Protein AF-A0A7S3PWT3-F1 (afdb_monomer_lite)

Secondary structure (DSSP, 8-state):
-HHHHHHHHHHHHHHHHHHHH-HHHHTTTHHHHHHHHHHHHSTTGGGGGGTTHHHHHHHHHHHHHHHHHHHHHHHHHHHHH-GGGGSSHHHHHHHHHHHHHHHHHHHHHHHHHHHHHHHHHHHHTTSSS---HHHHHHHHHH--

Structure (mmCIF, N/CA/C/O backbone):
data_AF-A0A7S3PWT3-F1
#
_entry.id   AF-A0A7S3PWT3-F1
#
loop_
_atom_site.group_PDB
_atom_site.id
_atom_site.type_symbol
_atom_site.label_atom_id
_atom_site.label_alt_id
_atom_site.label_comp_id
_atom_site.label_asym_id
_atom_site.label_entity_id
_atom_site.label_seq_id
_atom_site.pdbx_PDB_ins_code
_atom_site.Cartn_x
_atom_site.Cartn_y
_atom_site.Cartn_z
_atom_site.occupancy
_atom_site.B_iso_or_equiv
_atom_site.auth_seq_id
_atom_site.auth_comp_id
_atom_site.auth_asym_id
_atom_site.auth_atom_id
_atom_site.pdbx_PDB_model_num
ATOM 1 N N . ALA A 1 1 ? 8.774 -1.397 5.593 1.00 73.62 1 ALA A N 1
ATOM 2 C CA . ALA A 1 1 ? 8.118 -0.093 5.834 1.00 73.62 1 ALA A CA 1
ATOM 3 C C . ALA A 1 1 ? 6.602 -0.230 5.978 1.00 73.62 1 ALA A C 1
ATOM 5 O O . ALA A 1 1 ? 6.100 0.054 7.055 1.00 73.62 1 ALA A O 1
ATOM 6 N N . ALA A 1 2 ? 5.885 -0.720 4.957 1.00 77.81 2 ALA A N 1
ATOM 7 C CA . ALA A 1 2 ? 4.418 -0.768 4.970 1.00 77.81 2 ALA A CA 1
ATOM 8 C C . ALA A 1 2 ? 3.822 -1.536 6.169 1.00 77.81 2 ALA A C 1
ATOM 10 O O . ALA A 1 2 ? 2.919 -1.029 6.813 1.00 77.81 2 ALA A O 1
ATOM 11 N N . ILE A 1 3 ? 4.409 -2.676 6.549 1.00 79.00 3 ILE A N 1
ATOM 12 C CA . ILE A 1 3 ? 3.982 -3.471 7.719 1.00 79.00 3 ILE A CA 1
ATOM 13 C C . ILE A 1 3 ? 4.091 -2.680 9.032 1.00 79.00 3 ILE A C 1
ATOM 15 O O . ILE A 1 3 ? 3.188 -2.727 9.857 1.00 79.00 3 ILE A O 1
ATOM 19 N N . ILE A 1 4 ? 5.175 -1.921 9.218 1.00 83.62 4 ILE A N 1
ATOM 20 C CA . ILE A 1 4 ? 5.386 -1.101 10.422 1.00 83.62 4 ILE A CA 1
ATOM 21 C C . ILE A 1 4 ? 4.365 0.043 10.455 1.00 83.62 4 ILE A C 1
ATOM 23 O O . ILE A 1 4 ? 3.772 0.313 11.495 1.00 83.62 4 ILE A O 1
ATOM 27 N N . ALA A 1 5 ? 4.103 0.666 9.303 1.00 84.69 5 ALA A N 1
ATOM 28 C CA . ALA A 1 5 ? 3.068 1.687 9.177 1.00 84.69 5 ALA A CA 1
ATOM 29 C C . ALA A 1 5 ? 1.663 1.124 9.455 1.00 84.69 5 ALA A C 1
ATOM 31 O O . ALA A 1 5 ? 0.859 1.805 10.087 1.00 84.69 5 ALA A O 1
ATOM 32 N N . SER A 1 6 ? 1.381 -0.127 9.069 1.00 80.69 6 SER A N 1
ATOM 33 C CA . SER A 1 6 ? 0.103 -0.787 9.354 1.00 80.69 6 SER A CA 1
ATOM 34 C C . SER A 1 6 ? -0.193 -0.866 10.853 1.00 80.69 6 SER A C 1
ATOM 36 O O . SER A 1 6 ? -1.350 -0.709 11.225 1.00 80.69 6 SER A O 1
ATOM 38 N N . PHE A 1 7 ? 0.807 -1.016 11.731 1.00 82.81 7 PHE A N 1
ATOM 39 C CA . PHE A 1 7 ? 0.576 -0.998 13.184 1.00 82.81 7 PHE A CA 1
ATOM 40 C C . PHE A 1 7 ? 0.031 0.348 13.680 1.00 82.81 7 PHE A C 1
ATOM 42 O O . PHE A 1 7 ? -0.908 0.362 14.467 1.00 82.81 7 PHE A O 1
ATOM 49 N N . GLY A 1 8 ? 0.565 1.473 13.197 1.00 85.31 8 GLY A N 1
ATOM 50 C CA . GLY A 1 8 ? 0.055 2.803 13.557 1.00 85.31 8 GLY A CA 1
ATOM 51 C C . GLY A 1 8 ? -1.238 3.179 12.828 1.00 85.31 8 GLY A C 1
ATOM 52 O O . GLY A 1 8 ? -2.067 3.908 13.363 1.00 85.31 8 GLY A O 1
ATOM 53 N N . LEU A 1 9 ? -1.433 2.658 11.616 1.00 83.81 9 LEU A N 1
ATOM 54 C CA . LEU A 1 9 ? -2.591 2.967 10.781 1.00 83.81 9 LEU A CA 1
ATOM 55 C C . LEU A 1 9 ? -3.846 2.187 11.197 1.00 83.81 9 LEU A C 1
ATOM 57 O O . LEU A 1 9 ? -4.940 2.732 11.117 1.00 83.81 9 LEU A O 1
ATOM 61 N N . THR A 1 10 ? -3.706 0.943 11.670 1.00 84.19 10 THR A N 1
ATOM 62 C CA . THR A 1 10 ? -4.848 0.102 12.080 1.00 84.19 10 THR A CA 1
ATOM 63 C C . THR A 1 10 ? -5.775 0.783 13.103 1.00 84.19 10 THR A C 1
ATOM 65 O O . THR A 1 10 ? -6.979 0.809 12.845 1.00 84.19 10 THR A O 1
ATOM 68 N N . PRO A 1 11 ? -5.291 1.384 14.213 1.00 82.12 11 PRO A N 1
ATOM 69 C CA . PRO A 1 11 ? -6.177 2.063 15.160 1.00 82.12 11 PRO A CA 1
ATOM 70 C C . PRO A 1 11 ? -6.886 3.275 14.541 1.00 82.12 11 PRO A C 1
ATOM 72 O O . PRO A 1 11 ? -8.059 3.511 14.824 1.00 82.12 11 PRO A O 1
ATOM 75 N N . LEU A 1 12 ? -6.212 4.017 13.658 1.00 84.56 12 LEU A N 1
ATOM 76 C CA . LEU A 1 12 ? -6.797 5.168 12.971 1.00 84.56 12 LEU A CA 1
ATOM 77 C C . LEU A 1 12 ? -7.891 4.742 11.980 1.00 84.56 12 LEU A C 1
ATOM 79 O O . LEU A 1 12 ? -8.954 5.355 11.930 1.00 84.56 12 LEU A O 1
ATOM 83 N N . GLU A 1 13 ? -7.645 3.674 11.222 1.00 82.06 13 GLU A N 1
ATOM 84 C CA . GLU A 1 13 ? -8.613 3.058 10.311 1.00 82.06 13 GLU A CA 1
ATOM 85 C C . GLU A 1 13 ? -9.830 2.524 11.071 1.00 82.06 13 GLU A C 1
ATOM 87 O O . GLU A 1 13 ? -10.955 2.802 10.671 1.00 82.06 13 GLU A O 1
ATOM 92 N N . ALA A 1 14 ? -9.629 1.842 12.204 1.00 80.38 14 ALA A N 1
ATOM 93 C CA . ALA A 1 14 ? -10.723 1.364 13.050 1.00 80.38 14 ALA A CA 1
ATOM 94 C C . ALA A 1 14 ? -11.612 2.520 13.544 1.00 80.38 14 ALA A C 1
ATOM 96 O O . ALA A 1 14 ? -12.838 2.446 13.442 1.00 80.38 14 ALA A O 1
ATOM 97 N N . CYS A 1 15 ? -11.001 3.620 14.001 1.00 82.25 15 CYS A N 1
ATOM 98 C CA . CYS A 1 15 ? -11.736 4.817 14.413 1.00 82.25 15 CYS A CA 1
ATOM 99 C C . CYS A 1 15 ? -12.466 5.469 13.234 1.00 82.25 15 CYS A C 1
ATOM 101 O O . CYS A 1 15 ? -13.628 5.841 13.367 1.00 82.25 15 CYS A O 1
ATOM 103 N N . ARG A 1 16 ? -11.820 5.576 12.064 1.00 85.50 16 ARG A N 1
ATOM 104 C CA . ARG A 1 16 ? -12.447 6.131 10.857 1.00 85.50 16 ARG A CA 1
ATOM 105 C C . ARG A 1 16 ? -13.643 5.292 10.416 1.00 85.50 16 ARG A C 1
ATOM 107 O O . ARG A 1 16 ? -14.668 5.859 10.065 1.00 85.50 16 ARG A O 1
ATOM 114 N N . ILE A 1 17 ? -13.518 3.965 10.421 1.00 82.12 17 ILE A N 1
ATOM 115 C CA . ILE A 1 17 ? -14.597 3.055 10.025 1.00 82.12 17 ILE A CA 1
ATOM 116 C C . ILE A 1 17 ? -15.790 3.226 10.966 1.00 82.12 17 ILE A C 1
ATOM 118 O O . ILE A 1 17 ? -16.882 3.468 10.470 1.00 82.12 17 ILE A O 1
ATOM 122 N N . ARG A 1 18 ? -15.602 3.210 12.295 1.00 80.69 18 ARG A N 1
ATOM 123 C CA . ARG A 1 18 ? -16.717 3.458 13.232 1.00 80.69 18 ARG A CA 1
ATOM 124 C C . ARG A 1 18 ? -17.320 4.855 13.071 1.00 80.69 18 ARG A C 1
ATOM 126 O O . ARG A 1 18 ? -18.536 4.982 13.039 1.00 80.69 18 ARG A O 1
ATOM 133 N N . ALA A 1 19 ? -16.493 5.884 12.880 1.00 82.56 19 ALA A N 1
ATOM 134 C CA . ALA A 1 19 ? -16.974 7.247 12.656 1.00 82.56 19 ALA A CA 1
ATOM 135 C C . ALA A 1 19 ? -17.796 7.408 11.364 1.00 82.56 19 ALA A C 1
ATOM 137 O O . ALA A 1 19 ? -18.677 8.261 11.301 1.00 82.56 19 ALA A O 1
ATOM 138 N N . VAL A 1 20 ? -17.514 6.603 10.335 1.00 84.25 20 VAL A N 1
ATOM 139 C CA . VAL A 1 20 ? -18.271 6.592 9.074 1.00 84.25 20 VAL A CA 1
ATOM 140 C C . VAL A 1 20 ? -19.511 5.698 9.163 1.00 84.25 20 VAL A C 1
ATOM 142 O O . VAL A 1 20 ? -20.541 6.057 8.600 1.00 84.25 20 VAL A O 1
ATOM 145 N N . SER A 1 21 ? -19.431 4.562 9.859 1.00 81.94 21 SER A N 1
ATOM 146 C CA . SER A 1 21 ? -20.548 3.623 10.020 1.00 81.94 21 SER A CA 1
ATOM 147 C C . SER A 1 21 ? -21.632 4.141 10.967 1.00 81.94 21 SER A C 1
ATOM 149 O O . SER A 1 21 ? -22.812 3.917 10.719 1.00 81.94 21 SER A O 1
ATOM 151 N N . GLU A 1 22 ? -21.244 4.849 12.030 1.00 82.00 22 GLU A N 1
ATOM 152 C CA . GLU A 1 22 ? -22.140 5.364 13.072 1.00 82.00 22 GLU A CA 1
ATOM 153 C C . GLU A 1 22 ? -21.929 6.879 13.266 1.00 82.00 22 GLU A C 1
ATOM 155 O O . GLU A 1 22 ? -21.408 7.340 14.289 1.00 82.00 22 GLU A O 1
ATOM 160 N N . PRO A 1 23 ? -22.307 7.690 12.262 1.00 77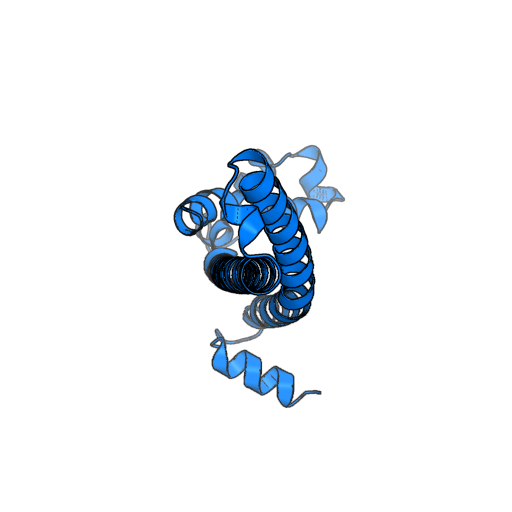.12 23 PRO A N 1
ATOM 161 C CA . PRO A 1 23 ? -22.008 9.117 12.254 1.00 77.12 23 PRO A CA 1
ATOM 162 C C . PRO A 1 23 ? -22.731 9.886 13.368 1.00 77.12 23 PRO A C 1
ATOM 164 O O . PRO A 1 23 ? -22.165 10.836 13.895 1.00 77.12 23 PRO A O 1
ATOM 167 N N . GLU A 1 24 ? -23.937 9.468 13.760 1.00 75.25 24 GLU A N 1
ATOM 168 C CA . GLU A 1 24 ? -24.728 10.109 14.828 1.00 75.25 24 GLU A CA 1
ATOM 169 C C . GLU A 1 24 ? -24.023 10.062 16.193 1.00 75.25 24 GLU A C 1
ATOM 171 O O . GLU A 1 24 ? -24.127 10.993 16.985 1.00 75.25 24 GLU A O 1
ATOM 176 N N . THR A 1 25 ? -23.269 8.993 16.462 1.00 72.94 25 THR A N 1
ATOM 177 C CA . THR A 1 25 ? -22.608 8.788 17.756 1.00 72.94 25 THR A CA 1
ATOM 178 C C . THR A 1 25 ? -21.193 9.358 17.754 1.00 72.94 25 THR A C 1
ATOM 180 O O . THR A 1 25 ? -20.785 9.988 18.722 1.00 72.94 25 THR A O 1
ATOM 183 N N . TYR A 1 26 ? -20.421 9.168 16.678 1.00 73.81 26 TYR A N 1
ATOM 184 C CA . TYR A 1 26 ? -18.966 9.374 16.718 1.00 73.81 26 TYR A CA 1
ATOM 185 C C . TYR A 1 26 ? -18.453 10.625 15.994 1.00 73.81 26 TYR A C 1
ATOM 187 O O . TYR A 1 26 ? -17.273 10.960 16.134 1.00 73.81 26 TYR A O 1
ATOM 195 N N . ARG A 1 27 ? -19.295 11.338 15.234 1.00 70.88 27 ARG A N 1
ATOM 196 C CA . ARG A 1 27 ? -18.863 12.493 14.427 1.00 70.88 27 ARG A CA 1
ATOM 197 C C . ARG A 1 27 ? -18.426 13.694 15.271 1.00 70.88 27 ARG A C 1
ATOM 199 O O . ARG A 1 27 ? -17.452 14.348 14.902 1.00 70.88 27 ARG A O 1
ATOM 206 N N . ASP A 1 28 ? -19.071 13.929 16.412 1.00 71.12 28 ASP A N 1
ATOM 207 C CA . ASP A 1 28 ? -18.772 15.070 17.294 1.00 71.12 28 ASP A CA 1
ATOM 208 C C . ASP A 1 28 ? -17.651 14.786 18.309 1.00 71.12 28 ASP A C 1
ATOM 210 O O . ASP A 1 28 ? -17.002 15.708 18.803 1.00 71.12 28 ASP A O 1
ATOM 214 N N . ILE A 1 29 ? -17.368 13.509 18.594 1.00 75.56 29 ILE A N 1
ATOM 215 C CA . ILE A 1 29 ? -16.343 13.093 19.571 1.00 75.56 29 ILE A CA 1
ATOM 216 C C . ILE A 1 29 ? -14.923 13.125 18.972 1.00 75.56 29 ILE A C 1
ATOM 218 O O . ILE A 1 29 ? -13.924 13.168 19.697 1.00 75.56 29 ILE A O 1
ATOM 222 N N . GLY A 1 30 ? -14.827 13.101 17.638 1.00 76.12 30 GLY A N 1
ATOM 223 C CA . GLY A 1 30 ? -13.570 13.081 16.892 1.00 76.12 30 GLY A CA 1
ATOM 224 C C . GLY A 1 30 ? -12.769 11.782 17.059 1.00 76.12 30 GLY A C 1
ATOM 225 O O . GLY A 1 30 ? -13.031 10.964 17.934 1.00 76.12 30 GLY A O 1
ATOM 226 N N . LEU A 1 31 ? -11.731 11.599 16.235 1.00 76.19 31 LEU A N 1
ATOM 227 C CA . LEU A 1 31 ? -10.950 10.349 16.158 1.00 76.19 31 LEU A CA 1
ATOM 228 C C . LEU A 1 31 ? -10.367 9.878 17.502 1.00 76.19 31 LEU A C 1
ATOM 230 O O . LEU A 1 31 ? -10.330 8.679 17.765 1.00 76.19 31 LEU A O 1
ATOM 234 N N . VAL A 1 32 ? -9.915 10.805 18.353 1.00 76.94 32 VAL A N 1
ATOM 235 C CA . VAL A 1 32 ? -9.333 10.476 19.668 1.00 76.94 32 VAL A CA 1
ATOM 236 C C . VAL A 1 32 ? -10.415 10.034 20.657 1.00 76.94 32 VAL A C 1
ATOM 238 O O . VAL A 1 32 ? -10.189 9.105 21.431 1.00 76.94 32 VAL A O 1
ATOM 241 N N . GLY A 1 33 ? -11.598 10.654 20.605 1.00 76.69 33 GLY A N 1
ATOM 242 C CA . GLY A 1 33 ? -12.752 10.255 21.407 1.00 76.69 33 GLY A CA 1
ATOM 243 C C . GLY A 1 33 ? -13.346 8.928 20.941 1.00 76.69 33 GLY A C 1
ATOM 244 O O . GLY A 1 33 ? -13.647 8.065 21.755 1.00 76.69 33 GLY A O 1
ATOM 245 N N . THR A 1 34 ? -13.417 8.696 19.629 1.00 78.06 34 THR A N 1
ATOM 246 C CA . THR A 1 34 ? -13.797 7.390 19.075 1.00 78.06 34 THR A CA 1
ATOM 247 C C . THR A 1 34 ? -12.826 6.297 19.531 1.00 78.06 34 THR A C 1
ATOM 249 O O . THR A 1 34 ? -13.267 5.224 19.929 1.00 78.06 34 THR A O 1
ATOM 252 N N . ALA A 1 35 ? -11.514 6.564 19.546 1.00 77.69 35 ALA A N 1
ATOM 253 C CA . ALA A 1 35 ? -10.513 5.599 20.005 1.00 77.69 35 ALA A CA 1
ATOM 254 C C . ALA A 1 35 ? -10.703 5.204 21.476 1.00 77.69 35 ALA A C 1
ATOM 256 O O . ALA A 1 35 ? -10.598 4.023 21.811 1.00 77.69 35 ALA A O 1
ATOM 257 N N . SER A 1 36 ? -10.992 6.172 22.353 1.00 76.00 36 SER A N 1
ATOM 258 C CA . SER A 1 36 ? -11.230 5.899 23.772 1.00 76.00 36 SER A CA 1
ATOM 259 C C . SER A 1 36 ? -12.558 5.183 24.006 1.00 76.00 36 SER A C 1
ATOM 261 O O . SER A 1 36 ? -12.614 4.303 24.859 1.00 76.00 36 SER A O 1
ATOM 263 N N . VAL A 1 37 ? -13.603 5.491 23.236 1.00 77.94 37 VAL A N 1
ATOM 264 C CA . VAL A 1 37 ? -14.885 4.775 23.307 1.00 77.94 37 VAL A CA 1
ATOM 265 C C . VAL A 1 37 ? -14.721 3.327 22.840 1.00 77.94 37 VAL A C 1
ATOM 267 O O . VAL A 1 37 ? -15.078 2.422 23.583 1.00 77.94 37 VAL A O 1
ATOM 270 N N . ILE A 1 38 ? -14.055 3.083 21.704 1.00 74.69 38 ILE A N 1
ATOM 271 C CA . ILE A 1 38 ? -13.751 1.723 21.217 1.00 74.69 38 ILE A CA 1
ATOM 272 C C . ILE A 1 38 ? -12.951 0.929 22.258 1.00 74.69 38 ILE A C 1
ATOM 274 O O . ILE A 1 38 ? -13.225 -0.245 22.498 1.00 74.69 38 ILE A O 1
ATOM 278 N N . ALA A 1 39 ? -11.960 1.565 22.887 1.00 74.25 39 ALA A N 1
ATOM 279 C CA . ALA A 1 39 ? -11.129 0.920 23.896 1.00 74.25 39 ALA A CA 1
ATOM 280 C C . ALA A 1 39 ? -11.875 0.608 25.208 1.00 74.25 39 ALA A C 1
ATOM 282 O O . ALA A 1 39 ? -11.372 -0.203 25.984 1.00 74.25 39 ALA A O 1
ATOM 283 N N . ASN A 1 40 ? -13.027 1.239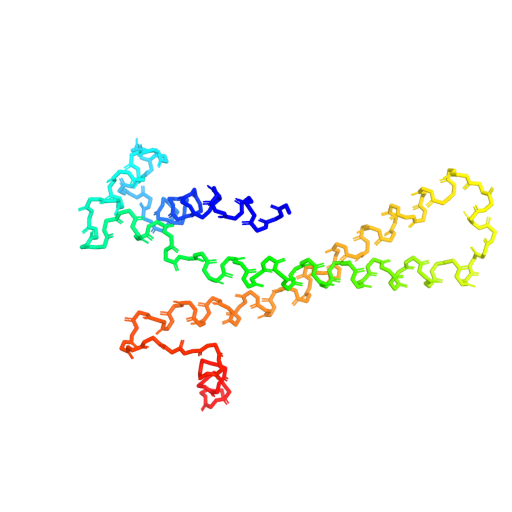 25.466 1.00 73.50 40 ASN A N 1
ATOM 284 C CA . ASN A 1 40 ? -13.822 1.052 26.684 1.00 73.50 40 ASN A CA 1
ATOM 285 C C . ASN A 1 40 ? -15.131 0.268 26.462 1.00 73.50 40 ASN A C 1
ATOM 287 O O . ASN A 1 40 ? -15.637 -0.312 27.418 1.00 73.50 40 ASN A O 1
ATOM 291 N N . GLU A 1 41 ? -15.679 0.232 25.244 1.00 68.88 41 GLU A N 1
ATOM 292 C CA . GLU A 1 41 ? -16.905 -0.512 24.904 1.00 68.88 41 GLU A CA 1
ATOM 293 C C . GLU A 1 41 ? -16.686 -2.024 24.834 1.00 68.88 41 GLU A C 1
ATOM 295 O O . GLU A 1 41 ? -17.511 -2.798 25.318 1.00 68.88 41 GLU A O 1
ATOM 300 N N . ASP A 1 42 ? -15.587 -2.461 24.215 1.00 63.75 42 ASP A N 1
ATOM 301 C CA . ASP A 1 42 ? -15.349 -3.878 23.958 1.00 63.75 42 ASP A CA 1
ATOM 302 C C . ASP A 1 42 ? -14.652 -4.556 25.145 1.00 63.75 42 ASP A C 1
ATOM 304 O O . ASP A 1 42 ? -13.644 -4.074 25.661 1.00 63.75 42 ASP A O 1
ATOM 308 N N . THR A 1 43 ? -15.087 -5.769 25.511 1.00 59.00 43 THR A N 1
ATOM 309 C CA . THR A 1 43 ? -14.442 -6.616 26.547 1.00 59.00 43 THR A CA 1
ATOM 310 C C . THR A 1 43 ? -12.965 -6.921 26.232 1.00 59.00 43 THR A C 1
ATOM 312 O O . THR A 1 43 ? -12.192 -7.329 27.097 1.00 59.00 43 THR A O 1
ATOM 315 N N . SER A 1 44 ? -12.561 -6.704 24.977 1.00 63.25 44 SER A N 1
ATOM 316 C CA . SER A 1 44 ? -11.198 -6.864 24.460 1.00 63.25 44 SER A CA 1
ATOM 317 C C . SER A 1 44 ? -10.313 -5.617 24.643 1.00 63.25 44 SER A C 1
ATOM 319 O O . SER A 1 44 ? -9.100 -5.682 24.412 1.00 63.25 44 SER A O 1
ATOM 321 N N . GLY A 1 45 ? -10.900 -4.483 25.036 1.00 74.12 45 GLY A N 1
ATOM 322 C CA . GLY A 1 45 ? -10.239 -3.198 25.242 1.00 74.12 45 GLY A CA 1
ATOM 323 C C . GLY A 1 45 ? -9.428 -2.730 24.031 1.00 74.12 45 GLY A C 1
ATOM 324 O O . GLY A 1 45 ? -9.853 -2.836 22.883 1.00 74.12 45 GLY A O 1
ATOM 325 N N . TRP A 1 46 ? -8.188 -2.294 24.268 1.00 71.88 46 TRP A N 1
ATOM 326 C CA . TRP A 1 46 ? -7.249 -1.840 23.230 1.00 71.88 46 TRP A CA 1
ATOM 327 C C . TRP A 1 46 ? -6.964 -2.867 22.125 1.00 71.88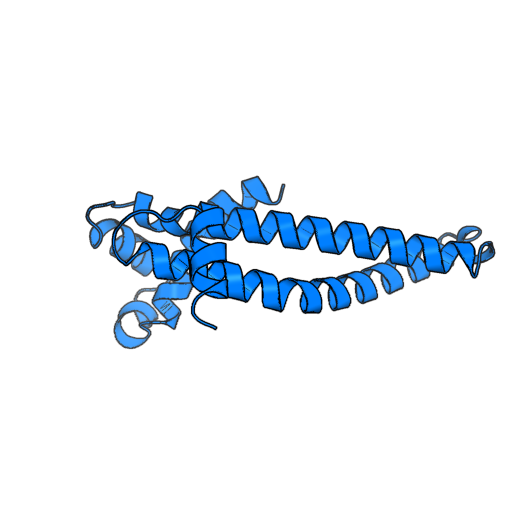 46 TRP A C 1
ATOM 329 O O . TRP A 1 46 ? -6.534 -2.488 21.036 1.00 71.88 46 TRP A O 1
ATOM 339 N N . LYS A 1 47 ? -7.208 -4.164 22.360 1.00 72.31 47 LYS A N 1
ATOM 340 C CA . LYS A 1 47 ? -7.050 -5.192 21.320 1.00 72.31 47 LYS A CA 1
ATOM 341 C C . LYS A 1 47 ? -8.119 -5.081 20.230 1.00 72.31 47 LYS A C 1
ATOM 343 O O . LYS A 1 47 ? -7.852 -5.498 19.106 1.00 72.31 47 LYS A O 1
ATOM 348 N N . ALA A 1 48 ? -9.272 -4.474 20.522 1.00 72.19 48 ALA A N 1
ATOM 349 C CA . ALA A 1 48 ? -10.321 -4.223 19.536 1.00 72.19 48 ALA A CA 1
ATOM 350 C C . ALA A 1 48 ? -9.836 -3.291 18.411 1.00 72.19 48 ALA A C 1
ATOM 352 O O . ALA A 1 48 ? -10.113 -3.549 17.241 1.00 72.19 48 ALA A O 1
ATOM 353 N N . LEU A 1 49 ? -8.998 -2.291 18.728 1.00 76.38 49 LEU A N 1
ATOM 354 C CA . LEU A 1 49 ? -8.394 -1.410 17.718 1.00 76.38 49 LEU A CA 1
ATOM 355 C C . LEU A 1 49 ? -7.449 -2.143 16.752 1.00 76.38 49 LEU A C 1
ATOM 357 O O . LEU A 1 49 ? -7.206 -1.652 15.654 1.00 76.38 49 LEU A O 1
ATOM 361 N N . TYR A 1 50 ? -6.926 -3.310 17.134 1.00 79.69 50 TYR A N 1
ATOM 362 C CA . TYR A 1 50 ? -6.021 -4.114 16.309 1.00 79.69 50 TYR A CA 1
ATOM 363 C C . TYR A 1 50 ? -6.698 -5.328 15.660 1.00 79.69 50 TYR A C 1
ATOM 365 O O . TYR A 1 50 ? -6.038 -6.072 14.935 1.00 79.69 50 TYR A O 1
ATOM 373 N N . ALA A 1 51 ? -8.006 -5.530 15.853 1.00 74.44 51 ALA A N 1
ATOM 374 C CA . ALA A 1 51 ? -8.729 -6.675 15.293 1.00 74.44 51 ALA A CA 1
ATOM 375 C C . ALA A 1 51 ? -8.655 -6.736 13.751 1.00 74.44 51 ALA A C 1
ATOM 377 O O . ALA A 1 51 ? -8.601 -7.819 13.168 1.00 74.44 51 ALA A O 1
ATOM 378 N N . GLY A 1 52 ? -8.572 -5.577 13.088 1.00 73.25 52 GLY A N 1
ATOM 379 C CA . GLY A 1 52 ? -8.420 -5.465 11.634 1.00 73.25 52 GLY A CA 1
ATOM 380 C C . GLY A 1 52 ? -6.994 -5.672 11.106 1.00 73.25 52 GLY A C 1
ATOM 381 O O . GLY A 1 52 ? -6.810 -5.782 9.893 1.00 73.25 52 GLY A O 1
ATOM 382 N N . LEU A 1 53 ? -5.981 -5.759 11.976 1.00 80.75 53 LEU A N 1
ATOM 383 C CA . LEU A 1 53 ? -4.569 -5.792 11.578 1.00 80.75 53 LEU A CA 1
ATOM 384 C C . LEU A 1 53 ? -4.220 -6.956 10.629 1.00 80.75 53 LEU A C 1
ATOM 386 O O . LEU A 1 53 ? -3.548 -6.702 9.628 1.00 80.75 53 LEU A O 1
ATOM 390 N N . PRO A 1 54 ? -4.679 -8.207 10.847 1.00 79.31 54 PRO A N 1
ATOM 391 C CA . PRO A 1 54 ? -4.373 -9.312 9.934 1.00 79.31 54 PRO A CA 1
ATOM 392 C C . PRO A 1 54 ? -4.949 -9.106 8.526 1.00 79.31 54 PRO A C 1
ATOM 394 O O . PRO A 1 54 ? -4.301 -9.441 7.533 1.00 79.31 54 PRO A O 1
ATOM 397 N N . SER A 1 55 ? -6.151 -8.527 8.438 1.00 77.06 55 SER A N 1
ATOM 398 C CA . SER A 1 55 ? -6.767 -8.167 7.158 1.00 77.06 55 SER A CA 1
ATOM 399 C C . SER A 1 55 ? -5.957 -7.057 6.483 1.00 77.06 55 SER A C 1
ATOM 401 O O . SER A 1 55 ? -5.504 -7.209 5.351 1.00 77.06 55 SER A O 1
ATOM 403 N N . LEU A 1 56 ? -5.627 -5.990 7.215 1.00 78.12 56 LEU A N 1
ATOM 404 C CA . LEU A 1 56 ? -4.862 -4.867 6.674 1.00 78.12 56 LEU A CA 1
ATOM 405 C C . LEU A 1 56 ? -3.472 -5.284 6.162 1.00 78.12 56 LEU A C 1
ATOM 407 O O . LEU A 1 56 ? -3.049 -4.847 5.091 1.00 78.12 56 LEU A O 1
ATOM 411 N N . LEU A 1 57 ? -2.776 -6.164 6.888 1.00 80.88 57 LEU A N 1
ATOM 412 C CA . LEU A 1 57 ? -1.483 -6.699 6.458 1.00 80.88 57 LEU A CA 1
ATOM 413 C C . LEU A 1 57 ? -1.599 -7.518 5.175 1.00 80.88 57 LEU A C 1
ATOM 415 O O . LEU A 1 57 ? -0.797 -7.335 4.261 1.00 80.88 57 LEU A O 1
ATOM 419 N N . THR A 1 58 ? -2.605 -8.388 5.088 1.00 79.38 58 THR A N 1
ATOM 420 C CA . THR A 1 58 ? -2.827 -9.222 3.900 1.00 79.38 58 THR A CA 1
ATOM 421 C C . THR A 1 58 ? -3.082 -8.349 2.673 1.00 79.38 58 THR A C 1
ATOM 423 O O . THR A 1 58 ? -2.427 -8.524 1.645 1.00 79.38 58 THR A O 1
ATOM 426 N N . ARG A 1 59 ? -3.938 -7.329 2.812 1.00 80.06 59 ARG A N 1
ATOM 427 C CA . ARG A 1 59 ? -4.184 -6.329 1.767 1.00 80.06 59 ARG A CA 1
ATOM 428 C C . ARG A 1 59 ? -2.898 -5.642 1.325 1.00 80.06 59 ARG A C 1
ATOM 430 O O . ARG A 1 59 ? -2.618 -5.538 0.134 1.00 80.06 59 ARG A O 1
ATOM 437 N N . GLN A 1 60 ? -2.095 -5.190 2.285 1.00 84.06 60 GLN A N 1
ATOM 438 C CA . GLN A 1 60 ? -0.873 -4.448 2.004 1.00 84.06 60 GLN A CA 1
ATOM 439 C C . GLN A 1 60 ? 0.180 -5.294 1.278 1.00 84.06 60 GLN A C 1
ATOM 441 O O . GLN A 1 60 ? 0.897 -4.769 0.420 1.00 84.06 60 GLN A O 1
ATOM 446 N N . ILE A 1 61 ? 0.271 -6.582 1.616 1.00 84.50 61 ILE A N 1
ATOM 447 C CA . ILE A 1 61 ? 1.161 -7.538 0.955 1.00 84.50 61 ILE A CA 1
ATOM 448 C C . ILE A 1 61 ? 0.710 -7.742 -0.492 1.00 84.50 61 ILE A C 1
ATOM 450 O O . ILE A 1 61 ? 1.513 -7.539 -1.398 1.00 84.50 61 ILE A O 1
ATOM 454 N N . ILE A 1 62 ? -0.572 -8.045 -0.721 1.00 83.94 62 ILE A N 1
ATOM 455 C CA . ILE A 1 62 ? -1.117 -8.262 -2.071 1.00 83.94 62 ILE A CA 1
ATOM 456 C C . ILE A 1 62 ? -0.932 -7.010 -2.935 1.00 83.94 62 ILE A C 1
ATOM 458 O O . ILE A 1 62 ? -0.361 -7.088 -4.024 1.00 83.94 62 ILE A O 1
ATOM 462 N N . PHE A 1 63 ? -1.333 -5.842 -2.424 1.00 83.31 63 PHE A N 1
ATOM 463 C CA . PHE A 1 63 ? -1.217 -4.571 -3.138 1.00 83.31 63 PHE A CA 1
ATOM 464 C C . PHE A 1 63 ? 0.237 -4.249 -3.506 1.00 83.31 63 PHE A C 1
ATOM 466 O O . PHE A 1 63 ? 0.529 -3.828 -4.628 1.00 83.31 63 PHE A O 1
ATOM 473 N N . GLY A 1 64 ? 1.164 -4.469 -2.567 1.00 87.12 64 GLY A N 1
ATOM 474 C CA . GLY A 1 64 ? 2.594 -4.290 -2.798 1.00 87.12 64 GLY A CA 1
ATOM 475 C C . GLY A 1 64 ? 3.107 -5.220 -3.894 1.00 87.12 64 GLY A C 1
ATOM 476 O O . GLY A 1 64 ? 3.697 -4.751 -4.866 1.00 87.12 64 GLY A O 1
ATOM 477 N N . SER A 1 65 ? 2.838 -6.521 -3.772 1.00 87.19 65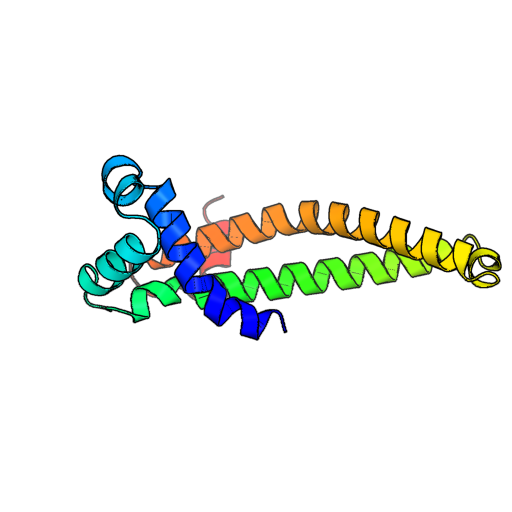 SER A N 1
ATOM 478 C CA . SER A 1 65 ? 3.284 -7.540 -4.725 1.00 87.19 65 SER A CA 1
ATOM 479 C C . SER A 1 65 ? 2.784 -7.275 -6.144 1.00 87.19 65 SER A C 1
ATOM 481 O O . SER A 1 65 ? 3.580 -7.297 -7.082 1.00 87.19 65 SER A O 1
ATOM 483 N N . VAL A 1 66 ? 1.496 -6.965 -6.315 1.00 87.56 66 VAL A N 1
ATOM 484 C CA . VAL A 1 66 ? 0.915 -6.686 -7.638 1.00 87.56 66 VAL A CA 1
ATOM 485 C C . VAL A 1 66 ? 1.505 -5.413 -8.240 1.00 87.56 66 VAL A C 1
ATOM 487 O O . VAL A 1 66 ? 1.868 -5.406 -9.416 1.00 87.56 66 VAL A O 1
ATOM 490 N N . LYS A 1 67 ? 1.658 -4.346 -7.445 1.00 87.44 67 LYS A N 1
ATOM 491 C CA . LYS A 1 67 ? 2.238 -3.081 -7.913 1.00 87.44 67 LYS A CA 1
ATOM 492 C C . LYS A 1 67 ? 3.678 -3.263 -8.395 1.00 87.44 67 LYS A C 1
ATOM 494 O O . LYS A 1 67 ? 4.005 -2.778 -9.476 1.00 87.44 67 LYS A O 1
ATOM 499 N N . PHE A 1 68 ? 4.522 -3.962 -7.630 1.00 90.44 68 PHE A N 1
ATOM 500 C CA . PHE A 1 68 ? 5.912 -4.217 -8.022 1.00 90.44 68 PHE A CA 1
ATOM 501 C C . PHE A 1 68 ? 5.997 -5.097 -9.268 1.00 90.44 68 PHE A C 1
ATOM 503 O O . PHE A 1 68 ? 6.698 -4.738 -10.211 1.00 90.44 68 PHE A O 1
ATOM 510 N N . LEU A 1 69 ? 5.215 -6.179 -9.326 1.00 90.38 69 LEU A N 1
ATOM 511 C CA . LEU A 1 69 ? 5.184 -7.052 -10.495 1.00 90.38 69 LEU A CA 1
ATOM 512 C C . LEU A 1 69 ? 4.738 -6.293 -11.752 1.00 90.38 69 LEU A C 1
ATOM 514 O O . LEU A 1 69 ? 5.397 -6.361 -12.787 1.00 90.38 69 LEU A O 1
ATOM 518 N N . ALA A 1 70 ? 3.642 -5.536 -11.675 1.00 89.00 70 ALA A N 1
ATOM 519 C CA . ALA A 1 70 ? 3.145 -4.758 -12.805 1.00 89.00 70 ALA A CA 1
ATOM 520 C C . ALA A 1 70 ? 4.152 -3.686 -13.249 1.00 89.00 70 ALA A C 1
ATOM 522 O O . ALA A 1 70 ? 4.343 -3.488 -14.447 1.00 89.00 70 ALA A O 1
ATOM 523 N N . TYR A 1 71 ? 4.827 -3.028 -12.303 1.00 91.19 71 TYR A N 1
ATOM 524 C CA . TYR A 1 71 ? 5.862 -2.040 -12.600 1.00 91.19 71 TYR A CA 1
ATOM 525 C C . TYR A 1 71 ? 7.062 -2.653 -13.329 1.00 91.19 71 TYR A C 1
ATOM 527 O O . TYR A 1 71 ? 7.493 -2.121 -14.353 1.00 91.19 71 TYR A O 1
ATOM 535 N N . GLU A 1 72 ? 7.575 -3.789 -12.850 1.00 90.50 72 GLU A N 1
ATOM 536 C CA . GLU A 1 72 ? 8.692 -4.493 -13.486 1.00 90.50 72 GLU A CA 1
ATOM 537 C C . GLU A 1 72 ? 8.336 -4.955 -14.898 1.00 90.50 72 GLU A C 1
ATOM 539 O O . GLU A 1 72 ? 9.114 -4.752 -15.834 1.00 90.50 72 GLU A O 1
ATOM 544 N N . ARG A 1 73 ? 7.140 -5.527 -15.080 1.00 89.94 73 ARG A N 1
ATOM 545 C CA . ARG A 1 73 ? 6.661 -5.968 -16.395 1.00 89.94 73 ARG A CA 1
ATOM 546 C C . ARG A 1 73 ? 6.458 -4.797 -17.347 1.00 89.94 73 ARG A C 1
ATOM 548 O O . ARG A 1 73 ? 6.878 -4.894 -18.497 1.00 89.94 73 ARG A O 1
ATOM 555 N N . ALA A 1 74 ? 5.888 -3.690 -16.873 1.00 87.94 74 ALA A N 1
ATOM 556 C CA . ALA A 1 74 ? 5.710 -2.486 -17.675 1.00 87.94 74 ALA A CA 1
ATOM 557 C C . ALA A 1 74 ? 7.064 -1.904 -18.104 1.00 87.94 74 ALA A C 1
ATOM 559 O O . ALA A 1 74 ? 7.296 -1.727 -19.296 1.00 87.94 74 ALA A O 1
ATOM 560 N N . CYS A 1 75 ? 7.994 -1.686 -17.167 1.00 87.12 75 CYS A N 1
ATOM 561 C CA . CYS A 1 75 ? 9.332 -1.183 -17.490 1.00 87.12 75 CYS A CA 1
ATOM 562 C C . CYS A 1 75 ? 10.060 -2.100 -18.478 1.00 87.12 75 CYS A C 1
ATOM 564 O O . CYS A 1 75 ? 10.651 -1.625 -19.445 1.00 87.12 75 CYS A O 1
ATOM 566 N N . THR A 1 76 ? 9.993 -3.415 -18.263 1.00 88.19 76 THR A N 1
ATOM 567 C CA . THR A 1 76 ? 10.634 -4.399 -19.145 1.00 88.19 76 THR A CA 1
ATOM 568 C C . THR A 1 76 ? 10.038 -4.356 -20.550 1.00 88.19 76 THR A C 1
ATOM 570 O O . THR A 1 76 ? 10.789 -4.325 -21.521 1.00 88.19 76 THR A O 1
ATOM 573 N N . ALA A 1 77 ? 8.712 -4.277 -20.679 1.00 87.69 77 ALA A N 1
ATOM 574 C CA . ALA A 1 77 ? 8.043 -4.158 -21.973 1.00 87.69 77 ALA A CA 1
ATOM 575 C C . ALA A 1 77 ? 8.426 -2.861 -22.707 1.00 87.69 77 ALA A C 1
ATOM 577 O O . ALA A 1 77 ? 8.749 -2.901 -23.897 1.00 87.69 77 ALA A O 1
ATOM 578 N N . PHE A 1 78 ? 8.459 -1.724 -22.002 1.00 86.44 78 PHE A N 1
ATOM 579 C CA . PHE A 1 78 ? 8.873 -0.446 -22.585 1.00 86.44 78 PHE A CA 1
ATOM 580 C C . PHE A 1 78 ? 10.324 -0.481 -23.074 1.00 86.44 78 PHE A C 1
ATOM 582 O O . PHE A 1 78 ? 10.594 -0.085 -24.205 1.00 86.44 78 PHE A O 1
ATOM 589 N N . PHE A 1 79 ? 11.253 -0.995 -22.265 1.00 85.12 79 PHE A N 1
ATOM 590 C CA . PHE A 1 79 ? 12.672 -1.025 -22.629 1.00 85.12 79 PHE A CA 1
ATOM 591 C C . PHE A 1 79 ? 13.033 -2.105 -23.657 1.00 85.12 79 PHE A C 1
ATOM 593 O O . PHE A 1 79 ? 14.007 -1.927 -24.381 1.00 85.12 79 PHE A O 1
ATOM 600 N N . LEU A 1 80 ? 12.262 -3.193 -23.765 1.00 88.25 80 LEU A N 1
ATOM 601 C CA . LEU A 1 80 ? 12.404 -4.157 -24.864 1.00 88.25 80 LEU A CA 1
ATOM 602 C C . LEU A 1 80 ? 11.930 -3.570 -26.197 1.00 88.25 80 LEU A C 1
ATOM 604 O O . LEU A 1 80 ? 12.558 -3.800 -27.225 1.00 88.25 80 LEU A O 1
ATOM 608 N N . THR A 1 81 ? 10.834 -2.809 -26.175 1.00 86.50 81 THR A N 1
ATOM 609 C CA . THR A 1 81 ? 10.252 -2.214 -27.388 1.00 86.50 81 THR A CA 1
ATOM 610 C C . THR A 1 81 ? 11.062 -1.006 -27.864 1.00 86.50 81 THR A C 1
ATOM 612 O O . THR A 1 81 ? 11.241 -0.803 -29.063 1.00 86.50 81 THR A O 1
ATOM 615 N N . TRP A 1 82 ? 11.591 -0.219 -26.926 1.00 83.44 82 TRP A N 1
ATOM 616 C CA . TRP A 1 82 ? 12.342 1.004 -27.203 1.00 83.44 82 TRP A CA 1
ATOM 617 C C . TRP A 1 82 ? 13.621 1.065 -26.354 1.00 83.44 82 TRP A C 1
ATOM 619 O O . TRP A 1 82 ? 13.678 1.782 -25.349 1.00 83.44 82 TRP A O 1
ATOM 629 N N . PRO A 1 83 ? 14.675 0.328 -26.748 1.00 81.31 83 PRO A N 1
ATOM 630 C CA . PRO A 1 83 ? 15.910 0.236 -25.969 1.00 81.31 83 PRO A CA 1
ATOM 631 C C . PRO A 1 83 ? 16.640 1.579 -25.833 1.00 81.31 83 PRO A C 1
ATOM 633 O O . PRO A 1 83 ? 17.191 1.861 -24.771 1.00 81.31 83 PRO A O 1
ATOM 636 N N . PHE A 1 84 ? 16.555 2.449 -26.847 1.00 81.94 84 PHE A N 1
ATOM 637 C CA . PHE A 1 84 ? 17.182 3.780 -26.848 1.00 81.94 84 PHE A CA 1
ATOM 638 C C . PHE A 1 84 ? 16.647 4.717 -25.750 1.00 81.94 84 PHE A C 1
ATOM 640 O O . PHE A 1 84 ? 17.306 5.683 -25.376 1.00 81.94 84 PHE A O 1
ATOM 647 N N . LEU A 1 85 ? 15.460 4.448 -25.187 1.00 80.19 85 LEU A N 1
ATOM 648 C CA . LEU A 1 85 ? 14.903 5.263 -24.100 1.00 80.19 85 LEU A CA 1
ATOM 649 C C . LEU A 1 85 ? 15.720 5.152 -22.802 1.00 80.19 85 LEU A C 1
ATOM 651 O O . LEU A 1 85 ? 15.545 5.992 -21.917 1.00 80.19 85 LEU A O 1
ATOM 655 N N . ARG A 1 86 ? 16.610 4.153 -22.683 1.00 79.12 86 ARG A N 1
ATOM 656 C CA . ARG A 1 86 ? 17.566 4.039 -21.569 1.00 79.12 86 ARG A CA 1
ATOM 657 C C . ARG A 1 86 ? 18.758 4.982 -21.677 1.00 79.12 86 ARG A C 1
ATOM 659 O O . ARG A 1 86 ? 19.378 5.245 -20.651 1.00 79.12 86 ARG A O 1
ATOM 666 N N . ASP A 1 87 ? 19.068 5.483 -22.868 1.00 82.00 87 ASP A N 1
ATOM 667 C CA . ASP A 1 87 ? 20.339 6.172 -23.114 1.00 82.00 87 ASP A CA 1
ATOM 668 C C . ASP A 1 87 ? 20.379 7.570 -22.489 1.00 82.00 87 ASP A C 1
ATOM 670 O O . ASP A 1 87 ? 21.449 8.086 -22.173 1.00 82.00 87 ASP A O 1
ATOM 674 N N . THR A 1 88 ? 19.213 8.186 -22.273 1.00 88.88 88 THR A N 1
ATOM 675 C CA . THR A 1 88 ? 19.099 9.494 -21.622 1.00 88.88 88 THR A CA 1
ATOM 676 C C . THR A 1 88 ? 18.310 9.393 -20.318 1.00 88.88 88 THR A C 1
ATOM 678 O O . THR A 1 88 ? 17.233 8.803 -20.250 1.00 88.88 88 THR A O 1
ATOM 681 N N . THR A 1 89 ? 18.810 10.034 -19.260 1.00 84.44 89 THR A N 1
ATOM 682 C CA . THR A 1 89 ? 18.164 10.030 -17.937 1.00 84.44 89 THR A CA 1
ATOM 683 C C . THR A 1 89 ? 16.741 10.595 -17.975 1.00 84.44 89 THR A C 1
ATOM 685 O O . THR A 1 89 ? 15.855 10.065 -17.311 1.00 84.44 89 THR A O 1
ATOM 688 N N . SER A 1 90 ? 16.483 11.640 -18.771 1.00 85.88 90 SER A N 1
ATOM 689 C CA . SER A 1 90 ? 15.146 12.240 -18.896 1.00 85.88 90 SER A CA 1
ATOM 690 C C . SER A 1 90 ? 14.132 11.289 -19.539 1.00 85.88 90 SER A C 1
ATOM 692 O O . SER A 1 90 ? 13.000 11.194 -19.067 1.00 85.88 90 SER A O 1
ATOM 694 N N . THR A 1 91 ? 14.535 10.538 -20.568 1.00 84.81 91 THR A N 1
ATOM 695 C CA . THR A 1 91 ? 13.670 9.547 -21.221 1.00 84.81 91 THR A CA 1
ATOM 696 C C . THR A 1 91 ? 13.441 8.337 -20.326 1.00 84.81 91 THR A C 1
ATOM 698 O O . THR A 1 91 ? 12.306 7.879 -20.210 1.00 84.81 91 THR A O 1
ATOM 701 N N . ALA A 1 92 ? 14.467 7.873 -19.608 1.00 84.88 92 ALA A N 1
ATOM 702 C CA . ALA A 1 92 ? 14.329 6.787 -18.642 1.00 84.88 92 ALA A CA 1
ATOM 703 C C . ALA A 1 92 ? 13.400 7.170 -17.473 1.00 84.88 92 ALA A C 1
ATOM 705 O O . ALA A 1 92 ? 12.561 6.368 -17.053 1.00 84.88 92 ALA A O 1
ATOM 706 N N . LEU A 1 93 ? 13.485 8.413 -16.983 1.00 89.12 93 LEU A N 1
ATOM 707 C CA . LEU A 1 93 ? 12.558 8.951 -15.982 1.00 89.12 93 LEU A CA 1
ATOM 708 C C . LEU A 1 93 ? 11.125 9.043 -16.522 1.00 89.12 93 LEU A C 1
ATOM 710 O O . LEU A 1 93 ? 10.189 8.649 -15.834 1.00 89.12 93 LEU A O 1
ATOM 714 N N . GLY A 1 94 ? 10.943 9.492 -17.766 1.00 88.38 94 GLY A N 1
ATOM 715 C CA . GLY A 1 94 ? 9.628 9.528 -18.411 1.00 88.38 94 GLY A CA 1
ATOM 716 C C . GLY A 1 94 ? 8.989 8.141 -18.534 1.00 88.38 94 GLY A C 1
ATOM 717 O O . GLY A 1 94 ? 7.824 7.959 -18.180 1.00 88.38 94 GLY A O 1
ATOM 718 N N . VAL A 1 95 ? 9.764 7.141 -18.964 1.00 86.56 95 VAL A N 1
ATOM 719 C CA . VAL A 1 95 ? 9.303 5.748 -19.091 1.00 86.56 95 VAL A CA 1
ATOM 720 C C . VAL A 1 95 ? 8.960 5.143 -17.734 1.00 86.56 95 VAL A C 1
ATOM 722 O O . VAL A 1 95 ? 7.910 4.522 -17.590 1.00 86.56 95 VAL A O 1
ATOM 725 N N . THR A 1 96 ? 9.809 5.334 -16.724 1.00 88.88 96 THR A N 1
ATOM 726 C CA . THR A 1 96 ? 9.549 4.812 -15.371 1.00 88.88 96 THR A CA 1
ATOM 727 C C . THR A 1 96 ? 8.350 5.496 -14.715 1.00 88.88 96 THR A C 1
ATOM 729 O O . THR A 1 96 ? 7.575 4.835 -14.027 1.00 88.88 96 THR A O 1
ATOM 732 N N . LEU A 1 97 ? 8.114 6.782 -14.990 1.00 91.06 97 LEU A N 1
ATOM 733 C CA . LEU A 1 97 ? 6.915 7.490 -14.542 1.00 91.06 97 LEU A CA 1
ATOM 734 C C . LEU A 1 97 ? 5.646 6.957 -15.226 1.00 91.06 97 LEU A C 1
ATOM 736 O O . LEU A 1 97 ? 4.662 6.666 -14.543 1.00 91.06 97 LEU A O 1
ATOM 740 N N . ALA A 1 98 ? 5.673 6.754 -16.546 1.00 89.44 98 ALA A N 1
ATOM 741 C CA . ALA A 1 98 ? 4.553 6.174 -17.290 1.00 89.44 98 ALA A CA 1
ATOM 742 C C . ALA A 1 98 ? 4.256 4.727 -16.854 1.00 89.44 98 ALA A C 1
ATOM 744 O O . ALA A 1 98 ? 3.103 4.370 -16.605 1.00 89.44 98 ALA A O 1
ATOM 745 N N . ALA A 1 99 ? 5.295 3.907 -16.680 1.00 88.12 99 ALA A N 1
ATOM 746 C CA . ALA A 1 99 ? 5.183 2.556 -16.137 1.00 88.12 99 ALA A CA 1
ATOM 747 C C . ALA A 1 99 ? 4.649 2.564 -14.696 1.00 88.12 99 ALA A C 1
ATOM 749 O O . ALA A 1 99 ? 3.819 1.731 -14.332 1.00 88.12 99 ALA A O 1
ATOM 750 N N . GLY A 1 100 ? 5.065 3.538 -13.883 1.00 90.56 100 GLY A N 1
ATOM 751 C CA . GLY A 1 100 ? 4.540 3.778 -12.543 1.00 90.56 100 GLY A CA 1
ATOM 752 C C . GLY A 1 100 ? 3.035 4.047 -12.549 1.00 90.56 100 GLY A C 1
ATOM 753 O O . GLY A 1 100 ? 2.300 3.389 -11.808 1.00 90.56 100 GLY A O 1
ATOM 754 N N . ALA A 1 101 ? 2.567 4.943 -13.420 1.00 91.38 101 ALA A N 1
ATOM 755 C CA . ALA A 1 101 ? 1.148 5.257 -13.578 1.00 91.38 101 ALA A CA 1
ATOM 756 C C . ALA A 1 101 ? 0.334 4.036 -14.043 1.00 91.38 101 ALA A C 1
ATOM 758 O O . ALA A 1 101 ? -0.677 3.697 -13.423 1.00 91.38 101 ALA A O 1
ATOM 759 N N . LEU A 1 102 ? 0.815 3.319 -15.066 1.00 89.00 102 LEU A N 1
ATOM 760 C CA . LEU A 1 102 ? 0.156 2.117 -15.583 1.00 89.00 102 LEU A CA 1
ATOM 761 C C . LEU A 1 102 ? 0.094 1.002 -14.530 1.00 89.00 102 LEU A C 1
ATOM 763 O O . LEU A 1 102 ? -0.957 0.396 -14.331 1.00 89.00 102 LEU A O 1
ATOM 767 N N . SER A 1 103 ? 1.190 0.766 -13.801 1.00 87.38 103 SER A N 1
ATOM 768 C CA . SER A 1 103 ? 1.221 -0.217 -12.710 1.00 87.38 103 SER A CA 1
ATOM 769 C C . SER A 1 103 ? 0.243 0.134 -11.589 1.00 87.38 103 SER A C 1
ATOM 771 O O . SER A 1 103 ? -0.377 -0.755 -11.011 1.00 87.38 103 SER A O 1
ATOM 773 N N . GLY A 1 104 ? 0.075 1.428 -11.289 1.00 87.44 104 GLY A N 1
ATOM 774 C CA . GLY A 1 104 ? -0.886 1.908 -10.302 1.00 87.44 104 GLY A CA 1
ATOM 775 C C . GLY A 1 104 ? -2.324 1.608 -10.715 1.00 87.44 104 GLY A C 1
ATOM 776 O O . GLY A 1 104 ? -3.086 1.075 -9.911 1.00 87.44 104 GLY A O 1
ATOM 777 N N . ALA A 1 105 ? -2.667 1.881 -11.976 1.00 89.25 105 ALA A N 1
ATOM 778 C CA . ALA A 1 105 ? -3.984 1.576 -12.526 1.00 89.25 105 ALA A CA 1
ATOM 779 C C . ALA A 1 105 ? -4.271 0.065 -12.521 1.00 89.25 105 ALA A C 1
ATOM 781 O O . ALA A 1 105 ? -5.308 -0.361 -12.017 1.00 89.25 105 ALA A O 1
ATOM 782 N N . LEU A 1 106 ? -3.328 -0.753 -13.000 1.00 85.06 106 LEU A N 1
ATOM 783 C CA . LEU A 1 106 ? -3.470 -2.213 -13.026 1.00 85.06 106 LEU A CA 1
ATOM 784 C C . LEU A 1 106 ? -3.576 -2.813 -11.622 1.00 85.06 106 LEU A C 1
ATOM 786 O O . LEU A 1 106 ? -4.432 -3.662 -11.380 1.00 85.06 106 LEU A O 1
ATOM 790 N N . SER A 1 107 ? -2.749 -2.344 -10.684 1.00 83.56 107 SER A N 1
ATOM 791 C CA . SER A 1 107 ? -2.823 -2.790 -9.293 1.00 83.56 107 SER A CA 1
ATOM 792 C C . SER A 1 107 ? -4.187 -2.479 -8.681 1.00 83.56 107 SER A C 1
ATOM 794 O O . SER A 1 107 ? -4.742 -3.327 -7.992 1.00 83.56 107 SER A O 1
ATOM 796 N N . SER A 1 108 ? -4.785 -1.322 -8.989 1.00 85.44 108 SER A N 1
ATOM 797 C CA . SER A 1 108 ? -6.129 -0.973 -8.514 1.00 85.44 108 SER A CA 1
ATOM 798 C C . SER A 1 108 ? -7.199 -1.951 -9.012 1.00 85.44 108 SER A C 1
ATOM 800 O O . SER A 1 108 ? -8.008 -2.426 -8.219 1.00 85.44 108 SER A O 1
ATOM 802 N N . VAL A 1 109 ? -7.168 -2.320 -10.297 1.00 84.94 109 VAL A N 1
ATOM 803 C CA . VAL A 1 109 ? -8.135 -3.268 -10.883 1.00 84.94 109 VAL A CA 1
ATOM 804 C C . VAL A 1 109 ? -8.012 -4.656 -10.253 1.00 84.94 109 VAL A C 1
ATOM 806 O O . VAL A 1 109 ? -9.017 -5.262 -9.901 1.00 84.94 109 VAL A O 1
ATOM 809 N N . VAL A 1 110 ? -6.786 -5.148 -10.062 1.00 77.94 110 VAL A N 1
ATOM 810 C CA . VAL A 1 110 ? -6.537 -6.466 -9.450 1.00 77.94 110 VAL A CA 1
ATOM 811 C C . VAL A 1 110 ? -6.804 -6.460 -7.941 1.00 77.94 110 VAL A C 1
ATOM 813 O O . VAL A 1 110 ? -7.157 -7.489 -7.371 1.00 77.94 110 VAL A O 1
ATOM 816 N N . SER A 1 111 ? -6.672 -5.308 -7.282 1.00 78.44 111 SER A N 1
ATOM 817 C CA . SER A 1 111 ? -6.893 -5.202 -5.837 1.00 78.44 111 SER A CA 1
ATOM 818 C C . SER A 1 111 ? -8.371 -5.175 -5.464 1.00 78.44 111 SER A C 1
ATOM 820 O O . SER A 1 111 ? -8.711 -5.641 -4.389 1.00 78.44 111 SER A O 1
ATOM 822 N N . GLN A 1 112 ? -9.267 -4.712 -6.339 1.00 82.56 112 GLN A N 1
ATOM 823 C CA . GLN A 1 112 ? -10.715 -4.697 -6.078 1.00 82.56 112 GLN A CA 1
ATOM 824 C C . GLN A 1 112 ? -11.326 -6.078 -5.746 1.00 82.56 112 GLN A C 1
ATOM 826 O O . GLN A 1 112 ? -12.033 -6.179 -4.737 1.00 82.56 112 GLN A O 1
ATOM 831 N N . PRO A 1 113 ? -11.066 -7.159 -6.513 1.00 77.44 113 PRO A N 1
ATOM 832 C CA . PRO A 1 113 ? -11.559 -8.487 -6.149 1.00 77.44 113 PRO A CA 1
ATOM 833 C C . PRO A 1 113 ? -10.891 -9.010 -4.872 1.00 77.44 113 PRO A C 1
ATOM 835 O O . PRO A 1 113 ? -11.571 -9.560 -4.008 1.00 77.44 113 PRO A O 1
ATOM 838 N N . ALA A 1 114 ? -9.585 -8.783 -4.699 1.00 71.69 114 ALA A N 1
ATOM 839 C CA . ALA A 1 114 ? -8.865 -9.198 -3.496 1.00 71.69 114 ALA A CA 1
ATOM 840 C C . ALA A 1 114 ? -9.393 -8.495 -2.233 1.00 71.69 114 ALA A C 1
ATOM 842 O O . ALA A 1 114 ? -9.594 -9.141 -1.207 1.00 71.69 114 ALA A O 1
ATOM 843 N N . ASP A 1 115 ? -9.679 -7.196 -2.322 1.00 74.25 115 ASP A N 1
ATOM 844 C CA . ASP A 1 115 ? -10.259 -6.393 -1.247 1.00 74.25 115 ASP A CA 1
ATOM 845 C C . ASP A 1 115 ? -11.663 -6.894 -0.881 1.00 74.25 115 ASP A C 1
ATOM 847 O O . ASP A 1 115 ? -12.008 -6.953 0.301 1.00 74.25 115 ASP A O 1
ATOM 851 N N . SER A 1 116 ? -12.453 -7.319 -1.873 1.00 73.00 116 SER A N 1
ATOM 852 C CA . SER A 1 116 ? -13.802 -7.862 -1.664 1.00 73.00 116 SER A CA 1
ATOM 853 C C . SER A 1 116 ? -13.767 -9.208 -0.931 1.00 73.00 116 SER A C 1
ATOM 855 O O . SER A 1 116 ? -14.445 -9.370 0.084 1.00 73.00 116 SER A 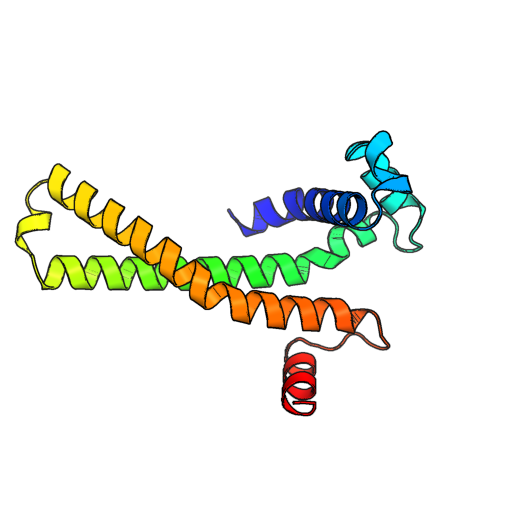O 1
ATOM 857 N N . VAL A 1 117 ? -12.906 -10.137 -1.365 1.00 68.56 117 VAL A N 1
ATOM 858 C CA . VAL A 1 117 ? -12.692 -11.433 -0.689 1.00 68.56 117 VAL A CA 1
ATOM 859 C C . VAL A 1 117 ? -12.191 -11.220 0.739 1.00 68.56 117 VAL A C 1
ATOM 861 O O . VAL A 1 117 ? -12.673 -11.841 1.686 1.00 68.56 117 VAL A O 1
ATOM 864 N N . LEU A 1 118 ? -11.247 -10.300 0.928 1.00 66.94 118 LEU A N 1
ATOM 865 C CA . LEU A 1 118 ? -10.670 -10.036 2.239 1.00 66.94 118 LEU A CA 1
ATOM 866 C C . LEU A 1 118 ? -11.669 -9.380 3.201 1.00 66.94 118 LEU A C 1
ATOM 868 O O . LEU A 1 118 ? -11.654 -9.673 4.397 1.00 66.94 118 LEU A O 1
ATOM 872 N N . THR A 1 119 ? -12.561 -8.534 2.682 1.00 65.75 119 THR A N 1
ATOM 873 C CA . THR A 1 119 ? -13.661 -7.935 3.449 1.00 65.75 119 THR A CA 1
ATOM 874 C C . THR A 1 119 ? -14.683 -8.992 3.852 1.00 65.75 119 THR A C 1
ATOM 876 O O . THR A 1 119 ? -15.110 -9.013 5.004 1.00 65.75 119 THR A O 1
ATOM 879 N N . TYR A 1 120 ? -15.017 -9.919 2.952 1.00 65.75 120 TYR A N 1
ATOM 880 C CA . TYR A 1 120 ? -15.910 -11.039 3.248 1.00 65.75 120 TYR A CA 1
ATOM 881 C C . TYR A 1 120 ? -15.350 -11.936 4.363 1.00 65.75 120 TYR A C 1
ATOM 883 O O . TYR A 1 120 ? -16.025 -12.199 5.359 1.00 65.75 120 TYR A O 1
ATOM 891 N N . VAL A 1 121 ? -14.074 -12.323 4.261 1.00 62.25 121 VAL A N 1
ATOM 892 C CA . VAL A 1 121 ? -13.381 -13.113 5.293 1.00 62.25 121 VAL A CA 1
ATOM 893 C C . VAL A 1 121 ? -13.285 -12.352 6.621 1.00 62.25 121 VAL A C 1
ATOM 895 O O . VAL A 1 121 ? -13.390 -12.957 7.688 1.00 62.25 121 VAL A O 1
ATOM 898 N N . ALA A 1 122 ? -13.096 -11.030 6.590 1.00 62.53 122 ALA A N 1
ATOM 899 C CA . ALA A 1 122 ? -13.061 -10.208 7.797 1.00 62.53 122 ALA A CA 1
ATOM 900 C C . ALA A 1 122 ? -14.439 -10.090 8.476 1.00 62.53 122 ALA A C 1
ATOM 902 O O . ALA A 1 122 ? -14.504 -10.203 9.699 1.00 62.53 122 ALA A O 1
ATOM 903 N N . ASN A 1 123 ? -15.524 -9.927 7.711 1.00 59.31 123 ASN A N 1
ATOM 904 C CA . ASN A 1 123 ? -16.889 -9.848 8.246 1.00 59.31 123 ASN A CA 1
ATOM 905 C C . ASN A 1 123 ? -17.386 -11.191 8.804 1.00 59.31 123 ASN A C 1
ATOM 907 O O . ASN A 1 123 ? -18.025 -11.220 9.854 1.00 59.31 123 ASN A O 1
ATOM 911 N N . ASN A 1 124 ? -17.048 -12.315 8.166 1.00 52.75 124 ASN A N 1
ATOM 912 C CA . ASN A 1 124 ? -17.481 -13.635 8.634 1.00 52.75 124 ASN A CA 1
ATOM 913 C C . ASN A 1 124 ? -16.751 -14.134 9.891 1.00 52.75 124 ASN A C 1
ATOM 915 O O . ASN A 1 124 ? -17.238 -15.048 10.549 1.00 52.75 124 ASN A O 1
ATOM 919 N N . LYS A 1 125 ? -15.651 -13.496 10.318 1.00 50.41 125 LYS A N 1
ATOM 920 C CA . LYS A 1 125 ? -15.017 -13.792 11.619 1.00 50.41 125 LYS A CA 1
ATOM 921 C C . LYS A 1 125 ? -15.890 -13.443 12.832 1.00 50.41 125 LYS A C 1
ATOM 923 O O . LYS A 1 125 ? -15.596 -13.916 13.927 1.00 50.41 125 LYS A O 1
ATOM 928 N N . GLY A 1 126 ? -16.941 -12.637 12.657 1.00 43.09 126 GLY A N 1
ATOM 929 C CA . GLY A 1 126 ? -17.898 -12.301 13.717 1.00 43.09 126 GLY A CA 1
ATOM 930 C C . GLY A 1 126 ? -18.947 -13.386 13.994 1.00 43.09 126 GLY A C 1
ATOM 931 O O . GLY A 1 126 ? -19.547 -13.384 15.067 1.00 43.09 126 GLY A O 1
ATOM 932 N N . SER A 1 127 ? -19.156 -14.339 13.077 1.00 38.41 127 SER A N 1
ATOM 933 C CA . SER A 1 127 ? -20.190 -15.369 13.210 1.00 38.41 127 SER A CA 1
ATOM 934 C C . SER A 1 127 ? -19.552 -16.738 13.465 1.00 38.41 127 SER A C 1
ATOM 936 O O . SER A 1 127 ? -19.198 -17.456 12.544 1.00 38.41 127 SER A O 1
ATOM 938 N N . LYS A 1 128 ? -19.400 -17.078 14.752 1.00 36.53 128 LYS A N 1
ATOM 939 C CA . LYS A 1 128 ? -19.034 -18.405 15.291 1.00 36.53 128 LYS A CA 1
ATOM 940 C C . LYS A 1 128 ? -17.750 -19.049 14.732 1.00 36.53 128 LYS A C 1
ATOM 942 O O . LYS A 1 128 ? -17.787 -19.868 13.826 1.00 36.53 128 LYS A O 1
ATOM 947 N N . GLY A 1 129 ? -16.647 -18.825 15.450 1.00 38.72 129 GLY A N 1
ATOM 948 C CA . GLY A 1 129 ? -15.396 -19.572 15.278 1.00 38.72 129 GLY A CA 1
ATOM 949 C C . GLY A 1 129 ? -14.495 -18.920 14.237 1.00 38.72 129 GLY A C 1
ATOM 950 O O . GLY A 1 129 ? -14.914 -18.637 13.124 1.00 38.72 129 GLY A O 1
ATOM 951 N N . GLY A 1 130 ? -13.258 -18.606 14.621 1.00 41.97 130 GLY A N 1
ATOM 952 C CA . GLY A 1 130 ? -12.309 -17.918 13.752 1.00 41.97 130 GLY A CA 1
ATOM 953 C C . GLY A 1 130 ? -11.965 -18.752 12.523 1.00 41.97 130 GLY A C 1
ATOM 954 O O . GLY A 1 130 ? -11.033 -19.547 12.571 1.00 41.97 130 GLY A O 1
ATOM 955 N N . MET A 1 131 ? -12.693 -18.535 11.431 1.00 45.81 131 MET A N 1
ATOM 956 C CA . MET A 1 131 ? -12.438 -19.180 10.149 1.00 45.81 131 MET A CA 1
ATOM 957 C C . MET A 1 131 ? -11.100 -18.688 9.588 1.00 45.81 131 MET A C 1
ATOM 959 O O . MET A 1 131 ? -10.831 -17.481 9.486 1.00 45.81 131 MET A O 1
ATOM 963 N N . GLY A 1 132 ? -10.222 -19.639 9.273 1.00 51.97 132 GLY A N 1
ATOM 964 C CA . GLY A 1 132 ? -8.957 -19.370 8.599 1.00 51.97 132 GLY A CA 1
ATOM 965 C C . GLY A 1 132 ? -9.196 -18.857 7.177 1.00 51.97 132 GLY A C 1
ATOM 966 O O . GLY A 1 132 ? -10.225 -19.133 6.570 1.00 51.97 132 GLY A O 1
ATOM 967 N N . VAL A 1 133 ? -8.225 -18.131 6.612 1.00 51.50 133 VAL A N 1
ATOM 968 C CA . VAL A 1 133 ? -8.318 -17.561 5.247 1.00 51.50 133 VAL A CA 1
ATOM 969 C C . VAL A 1 133 ? -8.640 -18.634 4.192 1.00 51.50 133 VAL A C 1
ATOM 971 O O . VAL A 1 133 ? -9.340 -18.354 3.228 1.00 51.50 133 VAL A O 1
ATOM 974 N N . ILE A 1 134 ? -8.184 -19.874 4.405 1.00 51.66 134 ILE A N 1
ATOM 975 C CA . ILE A 1 134 ? -8.434 -21.019 3.515 1.00 51.66 134 ILE A CA 1
ATOM 976 C C . ILE A 1 134 ? -9.895 -21.493 3.601 1.00 51.66 134 ILE A C 1
ATOM 978 O O . ILE A 1 134 ? -10.524 -21.746 2.580 1.00 51.66 134 ILE A O 1
ATOM 982 N N . GLU A 1 135 ? -10.445 -21.551 4.811 1.00 54.00 135 GLU A N 1
ATOM 983 C CA . GLU A 1 135 ? -11.810 -22.013 5.090 1.00 54.00 135 GLU A CA 1
ATOM 984 C C . GLU A 1 135 ? -12.849 -20.969 4.644 1.00 54.00 135 GLU A C 1
ATOM 986 O O . GLU A 1 135 ? -13.881 -21.304 4.071 1.00 54.00 135 GLU A O 1
ATOM 991 N N . GLY A 1 136 ? -12.522 -19.677 4.782 1.00 55.41 136 GLY A N 1
ATOM 992 C CA . GLY A 1 136 ? -13.322 -18.581 4.231 1.00 55.41 136 GLY A CA 1
ATOM 993 C C . GLY A 1 136 ? -13.402 -18.586 2.699 1.00 55.41 136 GLY A C 1
ATOM 994 O O . GLY A 1 136 ? -14.470 -18.319 2.152 1.00 55.41 136 GLY A O 1
ATOM 995 N N . CYS A 1 137 ? -12.311 -18.933 2.005 1.00 53.09 137 CYS A N 1
ATOM 996 C CA . CYS A 1 137 ? -12.326 -19.089 0.547 1.00 53.09 137 CYS A CA 1
ATOM 997 C C . CYS A 1 137 ? -13.196 -20.272 0.090 1.00 53.09 137 CYS A C 1
ATOM 999 O O . CYS A 1 137 ? -13.864 -20.156 -0.931 1.00 53.09 137 CYS A O 1
ATOM 1001 N N . GLN A 1 138 ? -13.218 -21.386 0.831 1.00 52.97 138 GLN A N 1
ATOM 1002 C CA . GLN A 1 138 ? -14.061 -22.543 0.498 1.00 52.97 138 GLN A CA 1
ATOM 1003 C C . GLN A 1 138 ? -15.552 -22.221 0.645 1.00 52.97 138 GLN A C 1
ATOM 1005 O O . GLN A 1 138 ? -16.318 -22.459 -0.282 1.00 52.97 138 GLN A O 1
ATOM 1010 N N . VAL A 1 13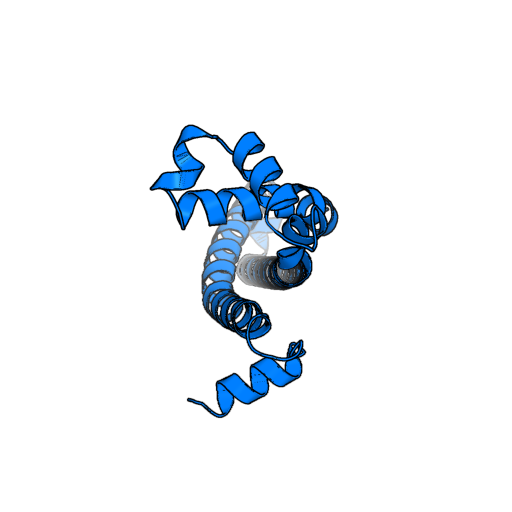9 ? -15.947 -21.578 1.747 1.00 59.38 139 VAL A N 1
ATOM 1011 C CA . VAL A 1 139 ? -17.350 -21.191 1.989 1.00 59.38 139 VAL A CA 1
ATOM 1012 C C . VAL A 1 139 ? -17.856 -20.169 0.965 1.00 59.38 139 VAL A C 1
ATOM 1014 O O . VAL A 1 139 ? -19.035 -20.187 0.621 1.00 59.38 139 VAL A O 1
ATOM 1017 N N . MET A 1 140 ? -16.988 -19.291 0.453 1.00 52.47 140 MET A N 1
ATOM 1018 C CA . MET A 1 140 ? -17.364 -18.312 -0.572 1.00 52.47 140 MET A CA 1
ATOM 1019 C C . MET A 1 140 ? -17.600 -18.961 -1.947 1.00 52.47 140 MET A C 1
ATOM 1021 O O . MET A 1 140 ? -18.501 -18.538 -2.655 1.00 52.47 140 MET A O 1
ATOM 1025 N N . VAL A 1 141 ? -16.839 -20.003 -2.301 1.00 55.88 141 VAL A N 1
ATOM 1026 C CA . VAL A 1 141 ? -17.021 -20.763 -3.556 1.00 55.88 141 VAL A CA 1
ATOM 1027 C C . VAL A 1 141 ? -18.227 -21.709 -3.487 1.00 55.88 141 VAL A C 1
ATOM 1029 O O . VAL A 1 141 ? -18.795 -22.050 -4.515 1.00 55.88 141 VAL A O 1
ATOM 1032 N N . GLU A 1 142 ? -18.623 -22.137 -2.289 1.00 51.34 142 GLU A N 1
ATOM 1033 C CA . GLU A 1 142 ? -19.724 -23.090 -2.080 1.00 51.34 142 GLU A CA 1
ATOM 1034 C C . GLU A 1 142 ? -21.103 -22.415 -1.924 1.00 51.34 142 GLU A C 1
ATOM 1036 O O . GLU A 1 142 ? -22.126 -23.092 -1.976 1.00 51.34 142 GLU A O 1
ATOM 1041 N N . ASN A 1 143 ? -21.142 -21.087 -1.739 1.00 50.31 143 ASN A N 1
ATOM 1042 C CA . ASN A 1 143 ? -22.374 -20.287 -1.628 1.00 50.31 143 ASN A CA 1
ATOM 1043 C C . ASN A 1 143 ? -22.630 -19.361 -2.836 1.00 50.31 143 ASN A C 1
ATOM 1045 O O . ASN A 1 143 ? -23.542 -18.532 -2.775 1.00 50.31 143 ASN A O 1
ATOM 1049 N N . GLU A 1 144 ? -21.836 -19.487 -3.900 1.00 43.28 144 GLU A N 1
ATOM 1050 C CA . GLU A 1 144 ? -22.105 -18.901 -5.225 1.00 43.28 144 GLU A CA 1
ATOM 1051 C C . GLU A 1 144 ? -22.746 -19.957 -6.138 1.00 43.28 144 GLU A C 1
ATOM 1053 O O . GLU A 1 144 ? -23.715 -19.604 -6.850 1.00 43.28 144 GLU A O 1
#

InterPro domains:
  IPR018108 Mitochondrial carrier protein, transmembrane region [PF00153] (1-74)
  IPR018108 Mitochondrial carrier protein, transmembrane region [PS50920] (1-77)
  IPR023395 Mitochondrial carrier protein domain superfamily [G3DSA:1.50.40.10] (1-144)
  IPR023395 Mitochondrial carrier protein domain superfamily [SSF103506] (1-129)
  IPR044677 Mitochondrial phosphate carrier protein SLC25A3/Pic2/Mir1-like [PTHR45671] (1-128)

Radius of gyration: 20.42 Å; chains: 1; bounding box: 45×38×54 Å

pLDDT: mean 75.83, std 13.22, range [36.53, 91.38]

Foldseek 3Di:
DQLVVLVVVLLQVLLVVCCVVPVVPRVVCPSVSSSQCQQPVDPCRNVSSCLCSVLSVVLVVLLVVQLVVQLVVQLVVVCVVPVCLVVDPVSSVVSSVVSNVRSNVRSVVVSVVVNVLSVQLSVCCVPDDNQDSVRSVVVVVVVD

Organism: NCBI:txid122233

Sequence (144 aa):
AAIIASFGLTPLEACRIRAVSEPETYRDIGLVGTASVIANEDTSGWKALYAGLPSLLTRQIIFGSVKFLAYERACTAFFLTWPFLRDTTSTALGVTLAAGALSGALSSVVSQPADSVLTYVANNKGSKGGMGVIEGCQVMVENE